Protein AF-A0A947NRE2-F1 (afdb_monomer)

Nearest PDB structures (foldseek):
  4kn9-assembly1_S  TM=9.424E-01  e=8.114E-17  Desulfomicrobium baculatum
  4upv-assembly1_B  TM=9.464E-01  e=3.064E-15  Solidesulfovibrio fructosivorans
  1cc1-assembly1_S  TM=9.501E-01  e=2.189E-15  Desulfomicrobium baculatum
  5jsh-assembly1_A  TM=9.376E-01  e=2.635E-14  Nitratidesulfovibrio vulgaris str. Hildenborough
  5aa5-assembly1_F  TM=8.850E-01  e=1.465E-11  Cupriavidus necator H16

Foldseek 3Di:
DQDADQFFPHGAPCLVVVQVVCCVPPRHADADPVNYHCVFFVDQQQVLAPQVVLLLVVNEDPDFPDPHHCLQQQAPSRVAGGCCRPQPHDNSPHHQVRNRHHHQRRRDPCPPPVSPPRRHHDDPVVSVVVSVVD

Solvent-accessible surface area (backbone atoms only — not comparable to full-atom values): 7626 Å² total; per-residue (Å²): 133,94,66,83,42,77,61,34,83,72,45,57,69,63,61,55,54,50,51,52,52,39,38,77,77,74,35,84,71,66,58,48,99,79,30,28,47,36,93,47,46,65,43,49,27,35,87,57,29,90,43,36,67,30,50,72,72,67,41,62,31,92,53,78,62,45,99,38,17,42,45,74,54,10,25,30,27,82,80,17,42,34,45,50,68,79,52,34,38,86,89,56,68,43,38,56,58,82,71,26,38,53,36,55,26,55,55,37,92,53,48,60,74,74,42,53,62,48,63,50,46,68,59,66,68,61,54,51,52,61,55,69,74,106

Radius of gyration: 15.42 Å; Cα contacts (8 Å, |Δi|>4): 212; chains: 1; bounding box: 36×29×46 Å

Sequence (134 aa):
KTVLNIPGCPPHPDWIVGSLVHVLLFGMPQLDSHGRPVMFYGKNIHENCPNFSYFANGNFAQKLSDDKCLVQLGCKGPLSFADCPNRHWNGYVNWCIGSGTGCIACCEPGFPDNSAPFYAKLPDEFIEEKRRTI

Mean predicted aligned error: 2.66 Å

Secondary structure (DSSP, 8-state):
-------SSSPPHHHHHHHHHHHHHH-SPPB-TTS-BHHHHSSBTTTT-TTHHHHHTT-B-SSTT-SSB-GGGT--GGG-B-SHHHH-BTTTTB-TGGGT-----TTSTTTTTTT-STTSPPPHHHHHHHHHT-

pLDDT: mean 96.72, std 3.12, range [78.06, 98.62]

Structure (mmCIF, N/CA/C/O backbone):
data_AF-A0A947NRE2-F1
#
_entry.id   AF-A0A947NRE2-F1
#
loop_
_atom_site.group_PDB
_atom_site.id
_atom_site.type_symbol
_atom_site.label_atom_id
_atom_site.label_alt_id
_atom_site.label_comp_id
_atom_site.label_asym_id
_atom_site.label_entity_id
_atom_site.label_seq_id
_atom_site.pdbx_PDB_ins_code
_atom_site.Cartn_x
_atom_site.Cartn_y
_atom_site.Cartn_z
_atom_site.occupancy
_atom_site.B_iso_or_equiv
_atom_site.auth_seq_id
_atom_site.auth_comp_id
_atom_site.auth_asym_id
_atom_site.auth_atom_id
_atom_site.pdbx_PDB_model_num
ATOM 1 N N . LYS A 1 1 ? 0.639 -6.429 -26.848 1.00 81.62 1 LYS A N 1
ATOM 2 C CA . LYS A 1 1 ? 1.798 -5.656 -26.336 1.00 81.62 1 LYS A CA 1
ATOM 3 C C . LYS A 1 1 ? 1.858 -5.868 -24.833 1.00 81.62 1 LYS A C 1
ATOM 5 O O . LYS A 1 1 ? 0.795 -5.863 -24.227 1.00 81.62 1 LYS A O 1
ATOM 10 N N . THR A 1 2 ? 3.036 -6.080 -24.256 1.00 89.62 2 THR A N 1
ATOM 11 C CA . THR A 1 2 ? 3.193 -6.155 -22.794 1.00 89.62 2 THR A CA 1
ATOM 12 C C . THR A 1 2 ? 3.067 -4.754 -22.202 1.00 89.62 2 THR A C 1
ATOM 14 O O . THR A 1 2 ? 3.631 -3.814 -22.762 1.00 89.62 2 THR A O 1
ATOM 17 N N . VAL A 1 3 ? 2.312 -4.611 -21.112 1.00 95.94 3 VAL A N 1
ATOM 18 C CA . VAL A 1 3 ? 2.101 -3.338 -20.409 1.00 95.94 3 VAL A CA 1
ATOM 19 C C . VAL A 1 3 ? 2.684 -3.460 -19.005 1.00 95.94 3 VAL A C 1
ATOM 21 O O . VAL A 1 3 ? 2.447 -4.456 -18.328 1.00 95.94 3 VAL A O 1
ATOM 24 N N . LEU A 1 4 ? 3.456 -2.453 -18.600 1.00 97.69 4 LEU A N 1
ATOM 25 C CA . LEU A 1 4 ? 4.026 -2.328 -17.264 1.00 97.69 4 LEU A CA 1
ATOM 26 C C . LEU A 1 4 ? 3.149 -1.379 -16.445 1.00 97.69 4 LEU A C 1
ATOM 28 O O . LEU A 1 4 ? 3.147 -0.174 -16.698 1.00 97.69 4 LEU A O 1
ATOM 32 N N . ASN A 1 5 ? 2.402 -1.912 -15.484 1.00 98.31 5 ASN A N 1
ATOM 33 C CA . ASN A 1 5 ? 1.493 -1.125 -14.659 1.00 98.31 5 ASN A CA 1
ATOM 34 C C . ASN A 1 5 ? 2.210 -0.639 -13.396 1.00 98.31 5 ASN A C 1
ATOM 36 O O . ASN A 1 5 ? 2.706 -1.438 -12.604 1.00 98.31 5 ASN A O 1
ATOM 40 N N . ILE A 1 6 ? 2.235 0.677 -13.183 1.00 98.50 6 ILE A N 1
ATOM 41 C CA . ILE A 1 6 ? 2.803 1.308 -11.982 1.00 98.50 6 ILE A CA 1
ATOM 42 C C . ILE A 1 6 ? 1.673 2.089 -11.290 1.00 98.50 6 ILE A C 1
ATOM 44 O O . ILE A 1 6 ? 1.567 3.300 -11.490 1.00 98.50 6 ILE A O 1
ATOM 48 N N . PRO A 1 7 ? 0.757 1.400 -10.581 1.00 98.12 7 PRO A N 1
ATOM 49 C CA . PRO A 1 7 ? -0.411 2.029 -9.970 1.00 98.12 7 PRO A CA 1
ATOM 50 C C . PRO A 1 7 ? -0.087 2.812 -8.690 1.00 98.12 7 PRO A C 1
ATOM 52 O O . PRO A 1 7 ? 1.021 2.795 -8.163 1.00 98.12 7 PRO A O 1
ATOM 55 N N . GLY A 1 8 ? -1.102 3.509 -8.190 1.00 97.75 8 GLY A N 1
ATOM 56 C CA . GLY A 1 8 ? -1.032 4.406 -7.043 1.00 97.75 8 GLY A CA 1
ATOM 57 C C . GLY A 1 8 ? -1.703 5.733 -7.379 1.00 97.75 8 GLY A C 1
ATOM 58 O O . GLY A 1 8 ? -1.706 6.167 -8.531 1.00 97.75 8 GLY A O 1
ATOM 59 N N . CYS A 1 9 ? -2.262 6.403 -6.376 1.00 97.75 9 CYS A N 1
ATOM 60 C CA . CYS A 1 9 ? -2.890 7.712 -6.542 1.00 97.75 9 CYS A CA 1
ATOM 61 C C . CYS A 1 9 ? -2.225 8.757 -5.627 1.00 97.75 9 CYS A C 1
ATOM 63 O O . CYS A 1 9 ? -2.772 9.056 -4.561 1.00 97.75 9 CYS A O 1
ATOM 65 N N . PRO A 1 10 ? -1.060 9.315 -6.019 1.00 98.12 10 PRO A N 1
ATOM 66 C CA . PRO A 1 10 ? -0.248 8.970 -7.201 1.00 98.12 10 PRO A CA 1
ATOM 67 C C . PRO A 1 10 ? 0.609 7.700 -6.987 1.00 98.12 10 PRO A C 1
ATOM 69 O O . PRO A 1 10 ? 0.634 7.171 -5.875 1.00 98.12 10 PRO A O 1
ATOM 72 N N . PRO A 1 11 ? 1.300 7.174 -8.017 1.00 98.00 11 PRO A N 1
ATOM 73 C CA . PRO A 1 11 ? 2.373 6.195 -7.828 1.00 98.00 11 PRO A CA 1
ATOM 74 C C . PRO A 1 11 ? 3.592 6.834 -7.146 1.00 98.00 11 PRO A C 1
ATOM 76 O O . PRO A 1 11 ? 3.865 8.023 -7.331 1.00 98.00 11 PRO A O 1
ATOM 79 N N . HIS A 1 12 ? 4.343 6.054 -6.363 1.00 98.50 12 HIS A N 1
ATOM 80 C CA . HIS A 1 12 ? 5.547 6.553 -5.694 1.00 98.50 12 HIS A CA 1
ATOM 81 C C . HIS A 1 12 ? 6.622 6.952 -6.724 1.00 98.50 12 HIS A C 1
ATOM 83 O O . HIS A 1 12 ? 6.843 6.203 -7.684 1.00 98.50 12 HIS A O 1
ATOM 89 N N . PRO A 1 13 ? 7.350 8.072 -6.528 1.00 97.88 13 PRO A N 1
ATOM 90 C CA . PRO A 1 13 ? 8.408 8.507 -7.445 1.00 97.88 13 PRO A CA 1
ATOM 91 C C . PRO A 1 13 ? 9.443 7.414 -7.757 1.00 97.88 13 PRO A C 1
ATOM 93 O O . PRO A 1 13 ? 9.717 7.138 -8.925 1.00 97.88 13 PRO A O 1
ATOM 96 N N . ASP A 1 14 ? 9.948 6.718 -6.732 1.00 98.06 14 ASP A N 1
ATOM 97 C CA . ASP A 1 14 ? 10.883 5.598 -6.916 1.00 98.06 14 ASP A CA 1
ATOM 98 C C . ASP A 1 14 ? 10.292 4.427 -7.703 1.00 98.06 14 ASP A C 1
ATOM 100 O O . ASP A 1 14 ? 11.040 3.729 -8.381 1.00 98.06 14 ASP A O 1
ATOM 104 N N . TRP A 1 15 ? 8.979 4.178 -7.635 1.00 98.44 15 TRP A N 1
ATOM 105 C CA . TRP A 1 15 ? 8.378 3.088 -8.409 1.00 98.44 15 TRP A CA 1
ATOM 106 C C . TRP A 1 15 ? 8.429 3.409 -9.898 1.00 98.44 15 TRP A C 1
ATOM 108 O O . TRP A 1 15 ? 8.744 2.532 -10.700 1.00 98.44 15 TRP A O 1
ATOM 118 N N . ILE A 1 16 ? 8.175 4.669 -10.269 1.00 98.38 16 ILE A N 1
ATOM 119 C CA . ILE A 1 16 ? 8.272 5.139 -11.655 1.00 98.38 16 ILE A CA 1
ATOM 120 C C . ILE A 1 16 ? 9.726 5.081 -12.127 1.00 98.38 16 ILE A C 1
ATOM 122 O O . ILE A 1 16 ? 10.037 4.395 -13.102 1.00 98.38 16 ILE A O 1
ATOM 126 N N . VAL A 1 17 ? 10.620 5.784 -11.425 1.00 98.19 17 VAL A N 1
ATOM 127 C CA . VAL A 1 17 ? 12.027 5.916 -11.829 1.00 98.19 17 VAL A CA 1
ATOM 128 C C . VAL A 1 17 ? 12.729 4.562 -11.781 1.00 98.19 17 VAL A C 1
ATOM 130 O O . VAL A 1 17 ? 13.408 4.189 -12.734 1.00 98.19 17 VAL A O 1
ATOM 133 N N . GLY A 1 18 ? 12.521 3.789 -10.715 1.00 98.12 18 GLY A N 1
ATOM 134 C CA . GLY A 1 18 ? 13.112 2.466 -10.545 1.00 98.12 18 GLY A CA 1
ATOM 135 C C . GLY A 1 18 ? 12.657 1.478 -11.615 1.00 98.12 18 GLY A C 1
ATOM 136 O O . GLY A 1 18 ? 13.492 0.767 -12.170 1.00 98.12 18 GLY A O 1
ATOM 137 N N . SER A 1 19 ? 11.370 1.480 -11.980 1.00 98.31 19 SER A N 1
ATOM 138 C CA . SER A 1 19 ? 10.871 0.643 -13.080 1.00 98.31 19 SER A CA 1
ATOM 139 C C . SER A 1 19 ? 11.482 1.034 -14.425 1.00 98.31 19 SER A C 1
ATOM 141 O O . SER A 1 19 ? 11.903 0.163 -15.183 1.00 98.31 19 SER A O 1
ATOM 143 N N . LEU A 1 20 ? 11.565 2.337 -14.722 1.00 98.38 20 LEU A N 1
ATOM 144 C CA . LEU A 1 20 ? 12.158 2.834 -15.965 1.00 98.38 20 LEU A CA 1
ATOM 145 C C . LEU A 1 20 ? 13.637 2.441 -16.073 1.00 98.38 20 LEU A C 1
ATOM 147 O O . LEU A 1 20 ? 14.057 1.887 -17.087 1.00 98.38 20 LEU A O 1
ATOM 151 N N . VAL A 1 21 ? 14.413 2.687 -15.016 1.00 98.56 21 VAL A N 1
ATOM 152 C CA . VAL A 1 21 ? 15.836 2.330 -14.953 1.00 98.56 21 VAL A CA 1
ATOM 153 C C . VAL A 1 21 ? 16.023 0.820 -15.087 1.00 98.56 21 VAL A C 1
ATOM 155 O O . VAL A 1 21 ? 16.884 0.382 -15.848 1.00 98.56 21 VAL A O 1
ATOM 158 N N . HIS A 1 22 ? 15.192 0.015 -14.417 1.00 98.50 22 HIS A N 1
ATOM 159 C CA . HIS A 1 22 ? 15.250 -1.440 -14.539 1.00 98.50 22 HIS A CA 1
ATOM 160 C C . HIS A 1 22 ? 15.020 -1.893 -15.984 1.00 98.50 22 HIS A C 1
ATOM 162 O O . HIS A 1 22 ? 15.780 -2.714 -16.490 1.00 98.50 22 HIS A O 1
ATOM 168 N N . VAL A 1 23 ? 14.023 -1.332 -16.676 1.00 98.12 23 VAL A N 1
ATOM 169 C CA . VAL A 1 23 ? 13.755 -1.661 -18.085 1.00 98.12 23 VAL A CA 1
ATOM 170 C C . VAL A 1 23 ? 14.929 -1.297 -18.990 1.00 98.12 23 VAL A C 1
ATOM 172 O O . VAL A 1 23 ? 15.288 -2.097 -19.851 1.00 98.12 23 VAL A O 1
ATOM 175 N N . LEU A 1 24 ? 15.549 -0.132 -18.788 1.00 98.38 24 LEU A N 1
ATOM 176 C CA . LEU A 1 24 ? 16.684 0.317 -19.598 1.00 98.38 24 LEU A CA 1
ATOM 177 C C . LEU A 1 24 ? 17.938 -0.548 -19.409 1.00 98.38 24 LEU A C 1
ATOM 179 O O . LEU A 1 24 ? 18.669 -0.767 -20.371 1.00 98.38 24 LEU A O 1
ATOM 183 N N . LEU A 1 25 ? 18.193 -1.021 -18.186 1.00 98.44 25 LEU A N 1
ATOM 184 C CA . LEU A 1 25 ? 19.418 -1.756 -17.851 1.00 98.44 25 LEU A CA 1
ATOM 185 C C . LEU A 1 25 ? 19.272 -3.277 -17.965 1.00 98.44 25 LEU A C 1
ATOM 187 O O . LEU A 1 25 ? 20.217 -3.956 -18.361 1.00 98.44 25 LEU A O 1
ATOM 191 N N . PHE A 1 26 ? 18.106 -3.814 -17.606 1.00 98.06 26 PHE A N 1
ATOM 192 C CA . PHE A 1 26 ? 17.884 -5.252 -17.415 1.00 98.06 26 PHE A CA 1
ATOM 193 C C . PHE A 1 26 ? 16.651 -5.785 -18.159 1.00 98.06 26 PHE A C 1
ATOM 195 O O . PHE A 1 26 ? 16.403 -6.989 -18.152 1.00 98.06 26 PHE A O 1
ATOM 202 N N . GLY A 1 27 ? 15.868 -4.917 -18.805 1.00 97.44 27 GLY A N 1
ATOM 203 C CA . GLY A 1 27 ? 14.607 -5.293 -19.438 1.00 97.44 27 GLY A CA 1
ATOM 204 C C . GLY A 1 27 ? 13.438 -5.409 -18.453 1.00 97.44 27 GLY A C 1
ATOM 205 O O . GLY A 1 27 ? 13.464 -4.880 -17.338 1.00 97.44 27 GLY A O 1
ATOM 206 N N . MET A 1 28 ? 12.358 -6.057 -18.898 1.00 97.50 28 MET A N 1
ATOM 207 C CA . MET A 1 28 ? 11.096 -6.125 -18.150 1.00 97.50 28 MET A CA 1
ATOM 208 C C . MET A 1 28 ? 11.295 -6.811 -16.783 1.00 97.50 28 MET A C 1
ATOM 210 O O . MET A 1 28 ? 11.777 -7.946 -16.762 1.00 97.50 28 MET A O 1
ATOM 214 N N . PRO A 1 29 ? 10.925 -6.174 -15.652 1.00 97.56 29 PRO A N 1
ATOM 215 C CA . PRO A 1 29 ? 10.982 -6.830 -14.349 1.00 97.56 29 PRO A CA 1
ATOM 216 C C . PRO A 1 29 ? 9.952 -7.962 -14.260 1.00 97.56 29 PRO A C 1
ATOM 218 O O . PRO A 1 29 ? 9.018 -8.046 -15.060 1.00 97.56 29 PRO A O 1
ATOM 221 N N . GLN A 1 30 ? 10.083 -8.816 -13.243 1.00 98.00 30 GLN A N 1
ATOM 222 C CA . GLN A 1 30 ? 9.031 -9.774 -12.914 1.00 98.00 30 GLN A CA 1
ATOM 223 C C . GLN A 1 30 ? 7.739 -9.024 -12.560 1.00 98.00 30 GLN A C 1
ATOM 225 O O . GLN A 1 30 ? 7.753 -8.120 -11.718 1.00 98.00 30 GLN A O 1
ATOM 230 N N . LEU A 1 31 ? 6.634 -9.417 -13.196 1.00 98.19 31 LEU A N 1
ATOM 231 C CA . LEU A 1 31 ? 5.318 -8.815 -12.998 1.00 98.19 31 LEU A CA 1
ATOM 232 C C . LEU A 1 31 ? 4.379 -9.769 -12.260 1.00 98.19 31 LEU A C 1
ATOM 234 O O . LEU A 1 31 ? 4.472 -10.985 -12.428 1.00 98.19 31 LEU A O 1
ATOM 238 N N . ASP A 1 32 ? 3.470 -9.213 -11.464 1.00 97.62 32 ASP A N 1
ATOM 239 C CA . ASP A 1 32 ? 2.350 -9.958 -10.892 1.00 97.62 32 ASP A CA 1
ATOM 240 C C . ASP A 1 32 ? 1.204 -10.154 -11.908 1.00 97.62 32 ASP A C 1
ATOM 242 O O . ASP A 1 32 ? 1.283 -9.741 -13.069 1.00 97.62 32 ASP A O 1
ATOM 246 N N . SER A 1 33 ? 0.109 -10.780 -11.470 1.00 96.69 33 SER A N 1
ATOM 247 C CA . SER A 1 33 ? -1.086 -11.027 -12.293 1.00 96.69 33 SER A CA 1
ATOM 248 C C . SER A 1 33 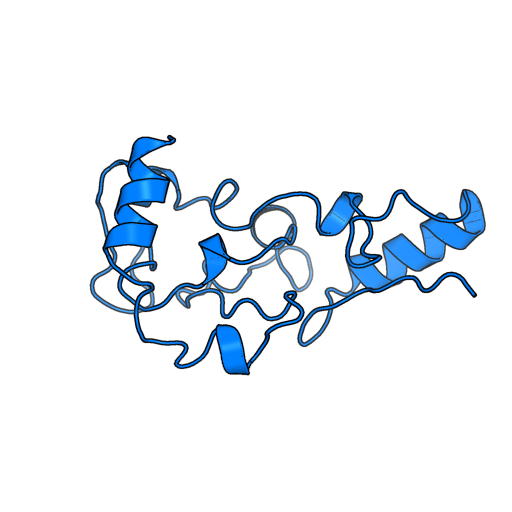? -1.773 -9.754 -12.805 1.00 96.69 33 SER A C 1
ATOM 250 O O . SER A 1 33 ? -2.559 -9.826 -13.749 1.00 96.69 33 SER A O 1
ATOM 252 N N . HIS A 1 34 ? -1.479 -8.593 -12.219 1.00 97.19 34 HIS A N 1
ATOM 253 C CA . HIS A 1 34 ? -1.981 -7.289 -12.642 1.00 97.19 34 HIS A CA 1
ATOM 254 C C . HIS A 1 34 ? -0.959 -6.511 -13.481 1.00 97.19 34 HIS A C 1
ATOM 256 O O . HIS A 1 34 ? -1.191 -5.344 -13.798 1.00 97.19 34 HIS A O 1
ATOM 262 N N . GLY A 1 35 ? 0.163 -7.127 -13.866 1.00 98.00 35 GLY A N 1
ATOM 263 C CA . GLY A 1 35 ? 1.206 -6.480 -14.659 1.00 98.00 35 GLY A CA 1
ATOM 264 C C . GLY A 1 35 ? 2.055 -5.486 -13.863 1.00 98.00 35 GLY A C 1
ATOM 265 O O . GLY A 1 35 ? 2.650 -4.591 -14.465 1.00 98.00 35 GLY A O 1
ATOM 266 N N . ARG A 1 36 ? 2.093 -5.599 -12.529 1.00 98.56 36 ARG A N 1
ATOM 267 C CA . ARG A 1 36 ? 2.828 -4.685 -11.642 1.00 98.56 36 ARG A CA 1
ATOM 268 C C . ARG A 1 36 ? 4.202 -5.255 -11.272 1.00 98.56 36 ARG A C 1
ATOM 270 O O . ARG A 1 36 ? 4.288 -6.455 -11.021 1.00 98.56 36 ARG A O 1
ATOM 277 N N . PRO A 1 37 ? 5.273 -4.442 -11.176 1.00 98.44 37 PRO A N 1
ATOM 278 C CA . PRO A 1 37 ? 6.582 -4.917 -10.727 1.00 98.44 37 PRO A CA 1
ATOM 279 C C . PRO A 1 37 ? 6.535 -5.562 -9.332 1.00 98.44 37 PRO A C 1
ATOM 281 O O . PRO A 1 37 ? 6.277 -4.887 -8.332 1.00 98.44 37 PRO A O 1
ATOM 284 N N . VAL A 1 38 ? 6.873 -6.849 -9.230 1.00 98.44 38 VAL A N 1
ATOM 285 C CA . VAL A 1 38 ? 6.859 -7.593 -7.952 1.00 98.44 38 VAL A CA 1
ATOM 286 C C . VAL A 1 38 ? 7.777 -6.950 -6.905 1.00 98.44 38 VAL A C 1
ATOM 288 O O . VAL A 1 38 ? 7.483 -6.984 -5.714 1.00 98.44 38 VAL A O 1
ATOM 291 N N . MET A 1 39 ? 8.852 -6.282 -7.333 1.00 97.69 39 MET A N 1
ATOM 292 C CA . MET A 1 39 ? 9.767 -5.578 -6.427 1.00 97.69 39 MET A CA 1
ATOM 293 C C . MET A 1 39 ? 9.109 -4.450 -5.609 1.00 97.69 39 MET A C 1
ATOM 295 O O . MET A 1 39 ? 9.618 -4.122 -4.541 1.00 97.69 39 MET A O 1
ATOM 299 N N . PHE A 1 40 ? 7.994 -3.876 -6.079 1.00 98.38 40 PHE A N 1
ATOM 300 C CA . PHE A 1 40 ? 7.260 -2.811 -5.378 1.00 98.38 40 PHE A CA 1
ATOM 301 C C . PHE A 1 40 ? 5.894 -3.279 -4.866 1.00 98.38 40 PHE A C 1
ATOM 303 O O . PHE A 1 40 ? 5.477 -2.874 -3.785 1.00 98.38 40 PHE A O 1
ATOM 310 N N . TYR A 1 41 ? 5.213 -4.155 -5.612 1.00 98.50 41 TYR A N 1
ATOM 311 C CA . TYR A 1 41 ? 3.833 -4.585 -5.342 1.00 98.50 41 TYR A CA 1
ATOM 312 C C . TYR A 1 41 ? 3.730 -6.064 -4.935 1.00 98.50 41 TYR A C 1
ATOM 314 O O . TYR A 1 41 ? 2.643 -6.623 -4.889 1.00 98.50 41 TYR A O 1
ATOM 322 N N . GLY A 1 42 ? 4.847 -6.738 -4.648 1.00 97.62 42 GLY A N 1
ATOM 323 C CA . GLY A 1 42 ? 4.854 -8.163 -4.291 1.00 97.62 42 GLY A CA 1
ATOM 324 C C . GLY A 1 42 ? 4.502 -8.459 -2.833 1.00 97.62 42 GLY A C 1
ATOM 325 O O . GLY A 1 42 ? 4.341 -9.620 -2.469 1.00 97.62 42 GLY A O 1
ATOM 326 N N . LYS A 1 43 ? 4.411 -7.431 -1.984 1.00 97.31 43 LYS A N 1
ATOM 327 C CA . LYS A 1 43 ? 4.173 -7.570 -0.543 1.00 97.31 43 LYS A CA 1
ATOM 328 C C . LYS A 1 43 ? 2.892 -6.860 -0.128 1.00 97.31 43 LYS A C 1
ATOM 330 O O . LYS A 1 43 ? 2.636 -5.738 -0.561 1.00 97.31 43 LYS A O 1
ATOM 335 N N . ASN A 1 44 ? 2.116 -7.506 0.738 1.00 97.69 44 ASN A N 1
AT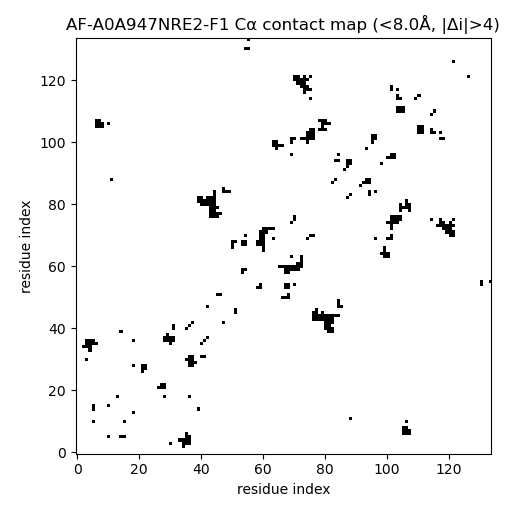OM 336 C CA . ASN A 1 44 ? 0.909 -6.925 1.310 1.00 97.69 44 ASN A CA 1
ATOM 337 C C . ASN A 1 44 ? 1.269 -5.825 2.327 1.00 97.69 44 ASN A C 1
ATOM 339 O O . ASN A 1 44 ? 2.157 -6.012 3.165 1.00 97.69 44 ASN A O 1
ATOM 343 N N . ILE A 1 45 ? 0.569 -4.688 2.276 1.00 98.25 45 ILE A N 1
ATOM 344 C CA . ILE A 1 45 ? 0.800 -3.546 3.172 1.00 98.25 45 ILE A CA 1
ATOM 345 C C . ILE A 1 45 ? 0.585 -3.945 4.632 1.00 98.25 45 ILE A C 1
ATOM 347 O O . ILE A 1 45 ? 1.338 -3.513 5.500 1.00 98.25 45 ILE A O 1
ATOM 351 N N . HIS A 1 46 ? -0.447 -4.737 4.922 1.00 97.50 46 HIS A N 1
ATOM 352 C CA . HIS A 1 46 ? -0.814 -5.078 6.291 1.00 97.50 46 HIS A CA 1
ATOM 353 C C . HIS A 1 46 ? 0.202 -5.998 6.962 1.00 97.50 46 HIS A C 1
ATOM 355 O O . HIS A 1 46 ? 0.623 -5.712 8.078 1.00 97.50 46 HIS A O 1
ATOM 361 N N . GLU A 1 47 ? 0.642 -7.041 6.263 1.00 95.62 47 GLU A N 1
ATOM 362 C CA . GLU A 1 47 ? 1.632 -8.008 6.764 1.00 95.62 47 GLU A CA 1
ATOM 363 C C . GLU A 1 47 ? 3.010 -7.374 7.008 1.00 95.62 47 GLU A C 1
ATOM 365 O O . GLU A 1 47 ? 3.803 -7.883 7.792 1.00 95.62 47 GLU A O 1
ATOM 370 N N . ASN A 1 48 ? 3.295 -6.243 6.356 1.00 96.75 48 ASN A N 1
ATOM 371 C CA . ASN A 1 48 ? 4.550 -5.502 6.498 1.00 96.75 48 ASN A CA 1
ATOM 372 C C . ASN A 1 48 ? 4.370 -4.193 7.286 1.00 96.75 48 ASN A C 1
ATOM 374 O O . ASN A 1 48 ? 5.274 -3.364 7.329 1.00 96.75 48 ASN A O 1
ATOM 378 N N . CYS A 1 49 ? 3.201 -3.972 7.890 1.00 97.50 49 CYS A N 1
ATOM 379 C CA . CYS A 1 49 ? 2.905 -2.757 8.636 1.00 97.50 49 CYS A CA 1
ATOM 380 C C . CYS A 1 49 ? 3.619 -2.772 10.002 1.00 97.50 49 CYS A C 1
ATOM 382 O O . CYS A 1 49 ? 3.445 -3.730 10.755 1.00 97.50 49 CYS A O 1
ATOM 384 N N . PRO A 1 50 ? 4.306 -1.689 10.412 1.00 96.69 50 PRO A N 1
ATOM 385 C CA . PRO A 1 50 ? 4.830 -1.542 11.773 1.00 96.69 50 PRO A CA 1
ATOM 386 C C . PRO A 1 50 ? 3.779 -1.750 12.878 1.00 96.69 50 PRO A C 1
ATOM 388 O O . PRO A 1 50 ? 4.099 -2.249 13.954 1.00 96.69 50 PRO A O 1
ATOM 391 N N . ASN A 1 51 ? 2.504 -1.449 12.598 1.00 96.62 51 ASN A N 1
ATOM 392 C CA . ASN A 1 51 ? 1.400 -1.633 13.548 1.00 96.62 51 ASN A CA 1
ATOM 393 C C . ASN A 1 51 ? 0.798 -3.056 13.518 1.00 96.62 51 ASN A C 1
ATOM 395 O O . ASN A 1 51 ? -0.245 -3.289 14.133 1.00 96.62 51 ASN A O 1
ATOM 399 N N . PHE A 1 52 ? 1.403 -4.013 12.802 1.00 96.75 52 PHE A N 1
ATOM 400 C CA . PHE A 1 52 ? 0.893 -5.386 12.687 1.00 96.75 52 PHE A CA 1
ATOM 401 C C . PHE A 1 52 ? 0.857 -6.118 14.036 1.00 96.75 52 PHE A C 1
ATOM 403 O O . PHE A 1 52 ? -0.096 -6.834 14.329 1.00 96.75 52 PHE A O 1
ATOM 410 N N . SER A 1 53 ? 1.823 -5.873 14.925 1.00 96.25 53 SER A N 1
ATOM 411 C CA . SER A 1 53 ? 1.809 -6.443 16.281 1.00 96.25 53 SER A CA 1
ATOM 412 C C . SER A 1 53 ? 0.590 -5.987 17.095 1.00 96.25 53 SER A C 1
ATOM 414 O O . SER A 1 53 ? 0.002 -6.778 17.834 1.00 96.25 53 SER A O 1
ATOM 416 N N . TYR A 1 54 ? 0.149 -4.736 16.935 1.00 97.44 54 TYR A N 1
ATOM 417 C CA . TYR A 1 54 ? -1.086 -4.254 17.550 1.00 97.44 54 TYR A CA 1
ATOM 418 C C . TYR A 1 54 ? -2.314 -4.969 16.979 1.00 97.44 54 TYR A C 1
ATOM 420 O O . TYR A 1 54 ? -3.200 -5.343 17.741 1.00 97.44 54 TYR A O 1
ATOM 428 N N . PHE A 1 55 ? -2.344 -5.214 15.665 1.00 97.19 55 PHE A N 1
ATOM 429 C CA . PHE A 1 55 ? -3.405 -5.994 15.025 1.00 97.19 55 PHE A CA 1
ATOM 430 C C . PHE A 1 55 ? -3.487 -7.419 15.584 1.00 97.19 55 PHE A C 1
ATOM 432 O O . PHE A 1 55 ? -4.554 -7.836 16.036 1.00 97.19 55 PHE A O 1
ATOM 439 N N . ALA A 1 56 ? -2.357 -8.131 15.625 1.00 95.56 56 ALA A N 1
ATOM 440 C CA . ALA A 1 56 ? -2.280 -9.502 16.125 1.00 95.56 56 ALA A CA 1
ATOM 441 C C . ALA A 1 56 ? -2.814 -9.611 17.565 1.00 95.56 56 ALA A C 1
ATOM 443 O O . ALA A 1 56 ? -3.652 -10.462 17.868 1.00 95.56 56 ALA A O 1
ATOM 444 N N . ASN A 1 57 ? -2.430 -8.662 18.422 1.00 95.38 57 ASN A N 1
ATOM 445 C CA . ASN A 1 57 ? -2.857 -8.600 19.821 1.00 95.38 57 ASN A CA 1
ATOM 446 C C . ASN A 1 57 ? -4.277 -8.037 20.035 1.00 95.38 57 ASN A C 1
ATOM 448 O O . ASN A 1 57 ? -4.736 -7.967 21.170 1.00 95.38 57 ASN A O 1
ATOM 452 N N . GLY A 1 58 ? -4.990 -7.619 18.983 1.00 95.25 58 GLY A N 1
ATOM 453 C CA . GLY A 1 58 ? -6.337 -7.042 19.103 1.00 95.25 58 GLY A CA 1
ATOM 454 C C . GLY A 1 58 ? -6.356 -5.629 19.681 1.00 95.25 58 GLY A C 1
ATOM 455 O O . GLY A 1 58 ? -7.385 -5.150 20.151 1.00 95.25 58 GLY A O 1
ATOM 456 N N . ASN A 1 59 ? -5.212 -4.951 19.645 1.00 97.25 59 ASN A N 1
ATOM 457 C CA . ASN A 1 59 ? -5.031 -3.596 20.130 1.00 97.25 59 ASN A CA 1
ATOM 458 C C . ASN A 1 59 ? -5.345 -2.605 19.005 1.00 97.25 59 ASN A C 1
ATOM 460 O O . ASN A 1 59 ? -4.477 -2.216 18.223 1.00 97.25 59 ASN A O 1
ATOM 464 N N . PHE A 1 60 ? -6.599 -2.172 18.924 1.00 97.69 60 PHE A N 1
ATOM 465 C CA . PHE A 1 60 ? -7.051 -1.265 17.869 1.00 97.69 60 PHE A CA 1
ATOM 466 C C . PHE A 1 60 ? -7.090 0.198 18.322 1.00 97.69 60 PHE A C 1
ATOM 468 O O . PHE A 1 60 ? -7.365 0.507 19.487 1.00 97.69 60 PHE A O 1
ATOM 475 N N . ALA A 1 61 ? -6.805 1.097 17.382 1.00 98.00 61 ALA A N 1
ATOM 476 C CA . ALA A 1 61 ? -6.995 2.534 17.535 1.00 98.00 61 ALA A CA 1
ATOM 477 C C . ALA A 1 61 ? -8.478 2.867 17.749 1.00 98.00 61 ALA A C 1
ATOM 479 O O . ALA A 1 61 ? -9.348 2.188 17.203 1.00 98.00 61 ALA A O 1
ATOM 480 N N . GLN A 1 62 ? -8.758 3.911 18.530 1.00 97.38 62 GLN A N 1
ATOM 481 C CA . GLN A 1 62 ? -10.123 4.393 18.78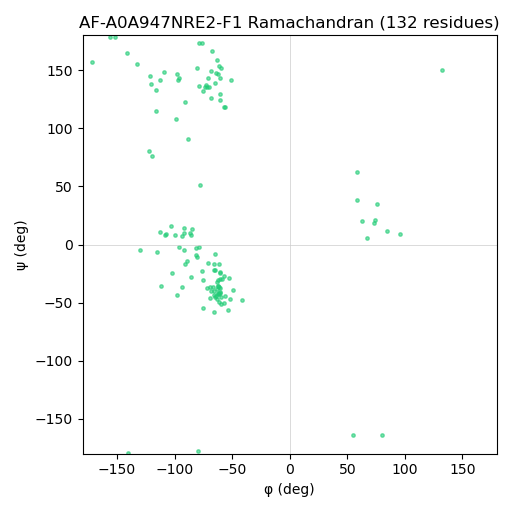0 1.00 97.38 62 GLN A CA 1
ATOM 482 C C . GLN A 1 62 ? -10.435 5.649 17.959 1.00 97.38 62 GLN A C 1
ATOM 484 O O . GLN A 1 62 ? -11.593 5.917 17.648 1.00 97.38 62 GLN A O 1
ATOM 489 N N . LYS A 1 63 ? -9.402 6.403 17.576 1.00 97.31 63 LYS A N 1
ATOM 490 C CA . LYS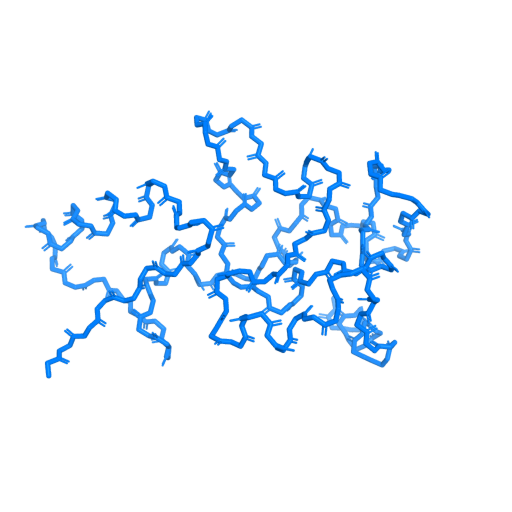 A 1 63 ? -9.482 7.557 16.678 1.00 97.31 63 LYS A CA 1
ATOM 491 C C . LYS A 1 63 ? -8.273 7.600 15.742 1.00 97.31 63 LYS A C 1
ATOM 493 O O . LYS A 1 63 ? -7.275 6.909 15.948 1.00 97.31 63 LYS A O 1
ATOM 498 N N . LEU A 1 64 ? -8.379 8.407 14.687 1.00 96.19 64 LEU A N 1
ATOM 499 C CA . LEU A 1 64 ? -7.250 8.677 13.796 1.00 96.19 64 LEU A CA 1
ATOM 500 C C . LEU A 1 64 ? -6.093 9.303 14.590 1.00 96.19 64 LEU A C 1
ATOM 502 O O . LEU A 1 64 ? -6.319 9.966 15.603 1.00 96.19 64 LEU A O 1
ATOM 506 N N . SER A 1 65 ? -4.870 9.074 14.118 1.00 95.75 65 SER A N 1
ATOM 507 C CA . SER A 1 65 ? -3.620 9.479 14.781 1.00 95.75 65 SER A CA 1
ATOM 508 C C . SER A 1 65 ? -3.289 8.783 16.110 1.00 95.75 65 SER A C 1
ATOM 510 O O . SER A 1 65 ? -2.286 9.142 16.716 1.00 95.75 65 SER A O 1
ATOM 512 N N . ASP A 1 66 ? -4.056 7.783 16.560 1.00 96.25 66 ASP A N 1
ATOM 513 C CA . ASP A 1 66 ? -3.611 6.902 17.650 1.00 96.25 66 ASP A CA 1
ATOM 514 C C . ASP A 1 66 ? -2.475 5.966 17.179 1.00 96.25 66 ASP A C 1
ATOM 516 O O . ASP A 1 66 ? -2.535 5.403 16.082 1.00 96.25 66 ASP A O 1
ATOM 520 N N . ASP A 1 67 ? -1.509 5.687 18.061 1.00 92.19 67 ASP A N 1
ATOM 521 C CA . ASP A 1 67 ? -0.365 4.787 17.814 1.00 92.19 67 ASP A CA 1
ATOM 522 C C . ASP A 1 67 ? -0.742 3.292 17.924 1.00 92.19 67 ASP A C 1
ATOM 524 O O . ASP A 1 67 ? -0.145 2.516 18.674 1.00 92.19 67 ASP A O 1
ATOM 528 N N . LYS A 1 68 ? -1.803 2.874 17.223 1.00 97.44 68 LYS A N 1
ATOM 529 C CA . LYS A 1 68 ? -2.318 1.491 17.204 1.00 97.44 68 LYS A CA 1
ATOM 530 C C . LYS A 1 68 ? -2.773 1.076 15.802 1.00 97.44 68 LYS A C 1
ATOM 532 O O . LYS A 1 68 ? -2.677 1.823 14.829 1.00 97.44 68 LYS A O 1
ATOM 537 N N . CYS A 1 69 ? -3.264 -0.156 15.658 1.00 98.00 69 CYS A N 1
ATOM 538 C CA . CYS A 1 69 ? -3.795 -0.621 14.380 1.00 98.00 69 CYS A CA 1
ATOM 539 C C . CYS A 1 69 ? -5.104 0.107 14.013 1.00 98.00 69 CYS A C 1
ATOM 541 O O . CYS A 1 69 ? -6.076 0.076 14.768 1.00 98.00 69 CYS A O 1
ATOM 543 N N . LEU A 1 70 ? -5.143 0.706 12.819 1.00 98.44 70 LEU A N 1
ATOM 544 C CA . LEU A 1 70 ? -6.270 1.493 12.294 1.00 98.44 70 LEU A CA 1
ATOM 545 C C . LEU A 1 70 ? -7.341 0.653 11.563 1.00 98.44 70 LEU A C 1
ATOM 547 O O . LEU A 1 70 ? -8.200 1.217 10.888 1.00 98.44 70 LEU A O 1
ATOM 551 N N . VAL A 1 71 ? -7.301 -0.685 11.628 1.00 97.62 71 VAL A N 1
ATOM 552 C CA . VAL A 1 71 ? -8.225 -1.547 10.853 1.00 97.62 71 VAL A CA 1
ATOM 553 C C . VAL A 1 71 ? -9.699 -1.298 11.201 1.00 97.62 71 VAL A C 1
ATOM 555 O O . VAL A 1 71 ? -10.540 -1.242 10.307 1.00 97.62 71 VAL A O 1
ATOM 558 N N . GLN A 1 72 ? -9.994 -1.036 12.480 1.00 97.56 72 GLN A N 1
ATOM 559 C CA . GLN A 1 72 ? -11.344 -0.715 12.966 1.00 97.56 72 GLN A CA 1
ATOM 560 C C . GLN A 1 72 ? -11.828 0.674 12.514 1.00 97.56 72 GLN A C 1
ATOM 562 O O . GLN A 1 72 ? -13.021 0.951 12.554 1.00 97.56 72 GLN A O 1
ATOM 567 N N . LEU A 1 73 ? -10.914 1.529 12.044 1.00 98.12 73 LEU A N 1
ATOM 568 C CA . LEU A 1 73 ? -11.194 2.873 11.527 1.00 98.12 73 LEU A CA 1
ATOM 569 C C . LEU A 1 73 ? -11.150 2.928 9.991 1.00 98.12 73 LEU A C 1
ATOM 571 O O . LEU A 1 73 ? -11.033 3.999 9.399 1.00 98.12 73 LEU A O 1
ATOM 575 N N . GLY A 1 74 ? -11.204 1.763 9.340 1.00 97.94 74 GLY A N 1
ATOM 576 C CA . GLY A 1 74 ? -11.349 1.650 7.893 1.00 97.94 74 GLY A CA 1
ATOM 577 C C . GLY A 1 74 ? -10.061 1.470 7.100 1.00 97.94 74 GLY A C 1
ATOM 578 O O . GLY A 1 74 ? -10.115 1.463 5.871 1.00 97.94 74 GLY A O 1
ATOM 579 N N . CYS A 1 75 ? -8.916 1.249 7.751 1.00 98.38 75 CYS A N 1
ATOM 580 C CA . CYS A 1 75 ? -7.677 0.951 7.034 1.00 98.38 75 CYS A CA 1
ATOM 581 C C . CYS A 1 75 ? -7.831 -0.270 6.105 1.00 98.38 75 CYS A C 1
ATOM 583 O O . CYS A 1 75 ? -8.047 -1.394 6.553 1.00 98.38 75 CYS A O 1
ATOM 585 N N . LYS A 1 76 ? -7.644 -0.044 4.801 1.00 98.44 76 LYS A N 1
ATOM 586 C CA . LYS A 1 76 ? -7.710 -1.035 3.716 1.00 98.44 76 LYS A CA 1
ATOM 587 C C . LYS A 1 76 ? -6.357 -1.671 3.393 1.00 98.44 76 LYS A C 1
ATOM 589 O O . LYS A 1 76 ? -6.215 -2.341 2.377 1.00 98.44 76 LYS A O 1
ATOM 594 N N . GLY A 1 77 ? -5.372 -1.498 4.277 1.00 98.00 77 GLY A N 1
ATOM 595 C CA . GLY A 1 77 ? -4.058 -2.137 4.171 1.00 98.00 77 GLY A CA 1
ATOM 596 C C . GLY A 1 77 ? -4.126 -3.650 3.915 1.00 98.00 77 GLY A C 1
ATOM 597 O O . GLY A 1 77 ? -3.360 -4.118 3.081 1.00 98.00 77 GLY A O 1
ATOM 598 N N . PRO A 1 78 ? -5.057 -4.410 4.532 1.00 97.38 78 PRO A N 1
ATOM 599 C CA . PRO A 1 78 ? -5.188 -5.846 4.266 1.00 97.38 78 PRO A CA 1
ATOM 600 C C . PRO A 1 78 ? -5.505 -6.216 2.814 1.00 97.38 78 PRO A C 1
ATOM 602 O O . PRO A 1 78 ? -5.194 -7.327 2.394 1.00 97.38 78 PRO A O 1
ATOM 605 N N . LEU A 1 79 ? -6.113 -5.304 2.050 1.00 97.06 79 LEU A N 1
ATOM 606 C CA . LEU A 1 79 ? -6.469 -5.521 0.647 1.00 97.06 79 LEU A CA 1
ATOM 607 C C . LEU A 1 79 ? -5.354 -5.113 -0.319 1.00 97.06 79 LEU A C 1
ATOM 609 O O . LEU A 1 79 ? -5.437 -5.441 -1.496 1.00 97.06 79 LEU A O 1
ATOM 613 N N . SER A 1 80 ? -4.352 -4.361 0.146 1.00 98.06 80 SER A N 1
ATOM 614 C CA . SER A 1 80 ? -3.448 -3.629 -0.737 1.00 98.06 80 SER A CA 1
ATOM 615 C C . SER A 1 80 ? -2.021 -4.154 -0.707 1.00 98.06 80 SER A C 1
ATOM 617 O O . SER A 1 80 ? -1.482 -4.486 0.348 1.00 98.06 80 SER A O 1
ATOM 619 N N . PHE A 1 81 ? -1.397 -4.175 -1.877 1.00 98.50 81 PHE A N 1
ATOM 620 C CA . PHE A 1 81 ? -0.025 -4.579 -2.102 1.00 98.50 81 PHE A CA 1
ATOM 621 C C . PHE A 1 81 ? 0.793 -3.394 -2.610 1.00 98.50 81 PHE A C 1
ATOM 623 O O . PHE A 1 81 ? 0.550 -2.877 -3.696 1.00 98.50 81 PHE A O 1
ATOM 630 N N . ALA A 1 82 ? 1.755 -2.962 -1.803 1.00 98.38 82 ALA A N 1
ATOM 631 C CA . ALA A 1 82 ? 2.745 -1.938 -2.120 1.00 98.38 82 ALA A CA 1
ATOM 632 C C . ALA A 1 82 ? 3.791 -1.890 -0.998 1.00 98.38 82 ALA A C 1
ATOM 634 O O . ALA A 1 82 ? 3.501 -2.230 0.152 1.00 98.38 82 ALA A O 1
ATOM 635 N N . ASP A 1 83 ? 4.988 -1.391 -1.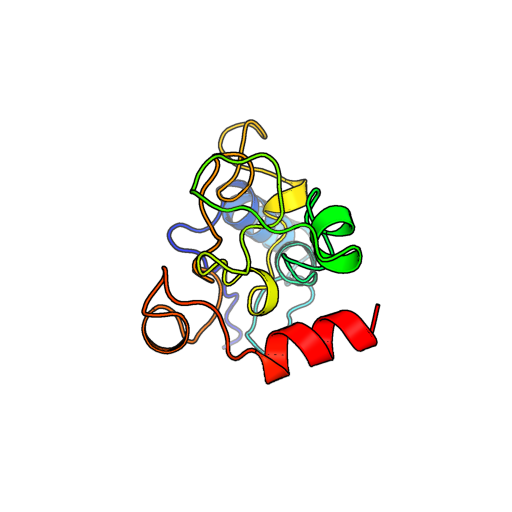289 1.00 98.00 83 ASP A N 1
ATOM 636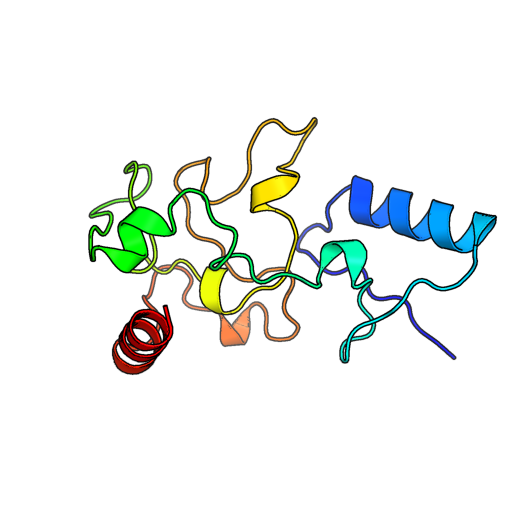 C CA . ASP A 1 83 ? 6.070 -1.263 -0.309 1.00 98.00 83 ASP A CA 1
ATOM 637 C C . ASP A 1 83 ? 6.011 0.024 0.540 1.00 98.00 83 ASP A C 1
ATOM 639 O O . ASP A 1 83 ? 6.958 0.301 1.273 1.00 98.00 83 ASP A O 1
ATOM 643 N N . CYS A 1 84 ? 4.892 0.767 0.524 1.00 98.25 84 CYS A N 1
ATOM 644 C CA . CYS A 1 84 ? 4.651 1.967 1.342 1.00 98.25 84 CYS A CA 1
ATOM 645 C C . CYS A 1 84 ? 5.137 1.880 2.808 1.00 98.25 84 CYS A C 1
ATOM 647 O O . CYS A 1 84 ? 5.779 2.837 3.241 1.00 98.25 84 CYS A O 1
ATOM 649 N N . PRO A 1 85 ? 4.866 0.805 3.587 1.00 97.38 85 PRO A N 1
ATOM 650 C CA . PRO A 1 85 ? 5.353 0.706 4.971 1.00 97.38 85 PRO A CA 1
ATOM 651 C C . PRO A 1 85 ? 6.878 0.602 5.099 1.00 97.38 85 PRO A C 1
ATOM 653 O O . PRO A 1 85 ? 7.411 0.902 6.158 1.00 97.38 85 PRO A O 1
ATOM 656 N N . ASN A 1 86 ? 7.573 0.162 4.047 1.00 96.19 86 ASN A N 1
ATOM 657 C CA . ASN A 1 86 ? 9.021 -0.048 4.055 1.00 96.19 86 ASN A CA 1
ATOM 658 C C . ASN A 1 86 ? 9.766 1.142 3.441 1.00 96.19 86 ASN A C 1
ATOM 660 O O . ASN A 1 86 ? 10.801 1.564 3.947 1.00 96.19 86 ASN A O 1
ATOM 664 N N . ARG A 1 87 ? 9.253 1.659 2.318 1.00 96.31 87 ARG A N 1
ATOM 665 C CA . ARG A 1 87 ? 9.865 2.752 1.556 1.00 96.31 87 ARG A CA 1
ATOM 666 C C . ARG A 1 87 ? 9.471 4.127 2.078 1.00 96.31 87 ARG A C 1
ATOM 668 O O . ARG A 1 87 ? 10.231 5.071 1.918 1.00 96.31 87 ARG A O 1
ATOM 675 N N . HIS A 1 88 ? 8.293 4.259 2.680 1.00 97.88 88 HIS A N 1
ATOM 676 C CA . HIS A 1 88 ? 7.687 5.560 2.951 1.00 97.88 88 HIS A CA 1
ATOM 677 C C . HIS A 1 88 ? 7.563 6.418 1.675 1.00 97.88 88 HIS A C 1
ATOM 679 O O . HIS A 1 88 ? 7.583 5.897 0.566 1.00 97.88 88 HIS A O 1
ATOM 685 N N . TRP A 1 89 ? 7.340 7.718 1.838 1.00 98.06 89 TRP A N 1
ATOM 686 C CA . TRP A 1 89 ? 7.135 8.721 0.802 1.00 98.06 89 TRP A CA 1
ATOM 687 C C . TRP A 1 89 ? 7.990 9.954 1.086 1.00 98.06 89 TRP A C 1
ATOM 689 O O . TRP A 1 89 ? 8.309 10.257 2.238 1.00 98.06 89 TRP A O 1
ATOM 699 N N . ASN A 1 90 ? 8.293 10.703 0.023 1.00 96.00 90 ASN A N 1
ATOM 700 C CA . ASN A 1 90 ? 8.894 12.040 0.078 1.00 96.00 90 ASN A CA 1
ATOM 701 C C . ASN A 1 90 ? 10.242 12.071 0.814 1.00 96.00 90 ASN A C 1
ATOM 703 O O . ASN A 1 90 ? 10.377 12.713 1.850 1.00 96.00 90 ASN A O 1
ATOM 707 N N . GLY A 1 91 ? 11.240 11.359 0.281 1.00 95.44 91 GLY A N 1
ATOM 708 C CA . GLY A 1 91 ? 12.548 11.231 0.934 1.00 95.44 91 GLY A CA 1
ATOM 709 C C . GLY A 1 91 ? 12.517 10.267 2.119 1.00 95.44 91 GLY A C 1
ATOM 710 O O . GLY A 1 91 ? 13.206 10.491 3.109 1.00 95.44 91 GLY A O 1
ATOM 711 N N . TYR A 1 92 ? 11.710 9.207 2.009 1.00 96.69 92 TYR A N 1
ATOM 712 C CA . TYR A 1 92 ? 11.555 8.157 3.021 1.00 96.69 92 TYR A CA 1
ATOM 713 C C . TYR A 1 92 ? 10.996 8.659 4.371 1.00 96.69 92 TYR A C 1
ATOM 715 O O . TYR A 1 92 ? 11.150 8.000 5.400 1.00 96.69 92 TYR A O 1
ATOM 723 N N . VAL A 1 93 ? 10.334 9.822 4.376 1.00 97.56 93 VAL A N 1
ATOM 724 C CA . VAL A 1 93 ? 9.935 10.534 5.599 1.00 97.56 93 VAL A CA 1
ATOM 725 C C . VAL A 1 93 ? 8.744 9.872 6.279 1.00 97.56 93 VAL A C 1
ATOM 727 O O . VAL A 1 93 ? 8.803 9.573 7.467 1.00 97.56 93 VAL A O 1
ATOM 730 N N . ASN A 1 94 ? 7.639 9.677 5.558 1.00 97.12 94 ASN A N 1
ATOM 731 C CA . ASN A 1 94 ? 6.421 9.127 6.155 1.00 97.12 94 ASN A CA 1
ATOM 732 C C . ASN A 1 94 ? 5.524 8.456 5.107 1.00 97.12 94 ASN A C 1
ATOM 734 O O . ASN A 1 94 ? 5.830 8.443 3.927 1.00 97.12 94 ASN A O 1
ATOM 738 N N . TRP A 1 95 ? 4.402 7.892 5.520 1.00 97.56 95 TRP A N 1
ATOM 739 C CA . TRP A 1 95 ? 3.419 7.199 4.699 1.00 97.56 95 TRP A CA 1
ATOM 740 C C . TRP A 1 95 ? 2.040 7.333 5.354 1.00 97.56 95 TRP A C 1
ATOM 742 O O . TRP A 1 95 ? 1.917 7.930 6.422 1.00 97.56 95 TRP A O 1
ATOM 752 N N . CYS A 1 96 ? 0.985 6.795 4.735 1.00 97.50 96 CYS A N 1
ATOM 753 C CA . CYS A 1 96 ? -0.394 7.016 5.190 1.00 97.50 96 CYS A CA 1
ATOM 754 C C . CYS A 1 96 ? -0.597 6.659 6.673 1.00 97.50 96 CYS A C 1
ATOM 756 O O . CYS A 1 96 ? -0.979 7.513 7.473 1.00 97.50 96 CYS A O 1
ATOM 758 N N . ILE A 1 97 ? -0.276 5.417 7.049 1.00 97.88 97 ILE A N 1
ATOM 759 C CA . ILE A 1 97 ? -0.527 4.904 8.404 1.00 97.88 97 ILE A CA 1
ATOM 760 C C . ILE A 1 97 ? 0.427 5.538 9.418 1.00 97.88 97 ILE A C 1
ATOM 762 O O . ILE A 1 97 ? -0.015 5.890 10.506 1.00 97.88 97 ILE A O 1
ATOM 766 N N . GLY A 1 98 ? 1.689 5.783 9.047 1.00 96.94 98 GLY A N 1
ATOM 767 C CA . GLY A 1 98 ? 2.628 6.546 9.881 1.00 96.94 98 GLY A CA 1
ATOM 768 C C . GLY A 1 98 ? 2.237 8.019 10.069 1.00 96.94 98 GLY A C 1
ATOM 769 O O . GLY A 1 98 ? 2.704 8.666 10.999 1.00 96.94 98 GLY A O 1
ATOM 770 N N . SER A 1 99 ? 1.345 8.548 9.226 1.00 96.62 99 SER A N 1
ATOM 771 C CA . SER A 1 99 ? 0.738 9.879 9.382 1.00 96.62 99 SER A CA 1
ATOM 772 C C . SER A 1 99 ? -0.600 9.835 10.133 1.00 96.62 99 SER A C 1
ATOM 774 O O . SER A 1 99 ? -1.306 10.839 10.198 1.00 96.62 99 SER A O 1
ATOM 776 N N . GLY A 1 100 ? -0.986 8.678 10.682 1.00 96.81 100 GLY A N 1
ATOM 777 C CA . GLY A 1 100 ? -2.198 8.523 11.484 1.00 96.81 100 GLY A CA 1
ATOM 778 C C . GLY A 1 100 ? -3.487 8.280 10.694 1.00 96.81 100 GLY A C 1
ATOM 779 O O . GLY A 1 100 ? -4.566 8.345 11.283 1.00 96.81 100 GLY A O 1
ATOM 780 N N . THR A 1 101 ? -3.410 7.992 9.388 1.00 97.06 101 THR A N 1
ATOM 781 C CA . THR A 1 101 ? -4.586 7.706 8.549 1.00 97.06 101 THR A CA 1
ATOM 782 C C . THR A 1 101 ? -4.521 6.328 7.890 1.00 97.06 101 THR A C 1
ATOM 784 O O . THR A 1 101 ? -3.460 5.831 7.516 1.00 97.06 101 THR A O 1
ATOM 787 N N . GLY A 1 102 ? -5.675 5.675 7.751 1.00 97.62 102 GLY A N 1
ATOM 788 C CA . GLY A 1 102 ? -5.765 4.349 7.150 1.00 97.62 102 GLY A CA 1
ATOM 789 C C . GLY A 1 102 ? -5.343 4.344 5.679 1.00 97.62 102 GLY A C 1
ATOM 790 O O . GLY A 1 102 ? -5.566 5.300 4.939 1.00 97.62 102 GLY A O 1
ATOM 791 N N . CYS A 1 103 ? -4.761 3.231 5.229 1.00 98.50 103 CYS A N 1
ATOM 792 C CA . CYS A 1 103 ? -4.598 2.977 3.800 1.00 98.50 103 CYS A CA 1
ATOM 793 C C . CYS A 1 103 ? -5.979 2.928 3.120 1.00 98.50 103 CYS A C 1
ATOM 795 O O . CYS A 1 103 ? -6.922 2.384 3.690 1.00 98.50 103 CYS A O 1
ATOM 797 N N . ILE A 1 104 ? -6.079 3.440 1.893 1.00 98.56 104 ILE A N 1
ATOM 798 C CA . ILE A 1 104 ? -7.315 3.434 1.085 1.00 98.56 104 ILE A CA 1
ATOM 799 C C . ILE A 1 104 ? -7.258 2.454 -0.097 1.00 98.56 104 ILE A C 1
ATOM 801 O O . ILE A 1 104 ? -8.140 2.462 -0.951 1.00 98.56 104 ILE A O 1
ATOM 805 N N . ALA A 1 105 ? -6.214 1.621 -0.152 1.00 98.50 105 ALA A N 1
ATOM 806 C CA . ALA A 1 105 ? -5.932 0.683 -1.239 1.00 98.50 105 ALA A CA 1
ATOM 807 C C . ALA A 1 105 ? -5.774 1.344 -2.624 1.00 98.50 105 ALA A C 1
ATOM 809 O O . ALA A 1 105 ? -6.171 0.776 -3.634 1.00 98.50 105 ALA A O 1
ATOM 810 N N . CYS A 1 106 ? -5.151 2.529 -2.695 1.00 98.62 106 CYS A N 1
ATOM 811 C CA . CYS A 1 106 ? -5.009 3.292 -3.947 1.00 98.62 106 CYS A CA 1
ATOM 812 C C . CYS A 1 106 ? -4.145 2.622 -5.035 1.00 98.62 106 CYS A C 1
ATOM 814 O O . CYS A 1 106 ? -4.072 3.133 -6.150 1.00 98.62 106 CYS A O 1
ATOM 816 N N . CYS A 1 107 ? -3.468 1.516 -4.716 1.00 98.31 107 CYS A N 1
ATOM 817 C CA . CYS A 1 107 ? -2.670 0.728 -5.661 1.00 98.31 107 CYS A CA 1
ATOM 818 C C . CYS A 1 107 ? -3.437 -0.476 -6.238 1.00 98.31 107 CYS A C 1
ATOM 820 O O . CYS A 1 107 ? -2.888 -1.202 -7.071 1.00 98.31 107 CYS A O 1
ATOM 822 N N . GLU A 1 108 ? -4.681 -0.703 -5.799 1.00 98.56 108 GLU A N 1
ATOM 823 C CA . GLU A 1 108 ? -5.475 -1.859 -6.211 1.00 98.56 108 GLU A CA 1
ATOM 824 C C . GLU A 1 108 ? -6.431 -1.537 -7.365 1.00 98.56 108 GLU A C 1
ATOM 826 O O . GLU A 1 108 ? -7.031 -0.461 -7.373 1.00 98.56 108 GLU A O 1
ATOM 831 N N . PRO A 1 109 ? -6.654 -2.475 -8.308 1.00 97.62 109 PRO A N 1
ATOM 832 C CA . PRO A 1 109 ? -7.523 -2.253 -9.469 1.00 97.62 109 PRO A CA 1
ATOM 833 C C . PRO A 1 109 ? -8.964 -1.858 -9.129 1.00 97.62 109 PRO A C 1
ATOM 835 O O . PRO A 1 109 ? -9.628 -1.210 -9.928 1.00 97.62 109 PRO A O 1
ATOM 838 N N . GLY A 1 110 ? -9.456 -2.272 -7.959 1.00 96.44 110 GLY A N 1
ATOM 839 C CA . GLY A 1 110 ? -10.805 -1.959 -7.496 1.00 96.44 110 GLY A CA 1
ATOM 840 C C . GLY A 1 110 ? -10.959 -0.577 -6.859 1.00 96.44 110 GLY A C 1
ATOM 841 O O . GLY A 1 110 ? -12.061 -0.233 -6.450 1.00 96.44 110 GLY A O 1
ATOM 842 N N . PHE A 1 111 ? -9.884 0.199 -6.706 1.00 97.94 111 PHE A N 1
ATOM 843 C CA . PHE A 1 111 ? -9.967 1.545 -6.147 1.00 97.94 111 PHE A CA 1
ATOM 844 C C . PHE A 1 111 ? -10.667 2.512 -7.125 1.00 97.94 111 PHE A C 1
ATOM 846 O O . PHE A 1 111 ? -10.303 2.532 -8.302 1.00 97.94 111 PHE A O 1
ATOM 853 N N . PRO A 1 112 ? -11.598 3.369 -6.658 1.00 97.88 112 PRO A N 1
ATOM 854 C CA . PRO A 1 112 ? -12.033 3.529 -5.266 1.00 97.88 112 PRO A CA 1
ATOM 855 C C . PRO A 1 112 ? -13.227 2.652 -4.857 1.00 97.88 112 PRO A C 1
ATOM 857 O O . PRO A 1 112 ? -13.455 2.484 -3.663 1.00 97.88 112 PRO A O 1
ATOM 860 N N . ASP A 1 113 ? -13.986 2.093 -5.798 1.00 97.56 113 ASP A N 1
ATOM 861 C CA . ASP A 1 113 ? -15.308 1.513 -5.521 1.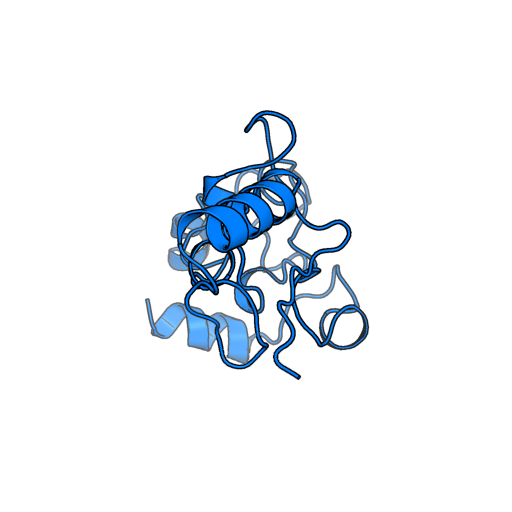00 97.56 113 ASP A CA 1
ATOM 862 C C . ASP A 1 113 ? -15.266 0.311 -4.564 1.00 97.56 113 ASP A C 1
ATOM 864 O O . ASP A 1 113 ? -16.094 0.204 -3.662 1.00 97.56 113 ASP A O 1
ATOM 868 N N . ASN A 1 114 ? -14.254 -0.552 -4.682 1.00 95.75 114 ASN A N 1
ATOM 869 C CA . ASN A 1 114 ? -14.096 -1.731 -3.822 1.00 95.75 114 ASN A CA 1
ATOM 870 C C . ASN A 1 114 ? -13.475 -1.410 -2.452 1.00 95.75 114 ASN A C 1
ATOM 872 O O . ASN A 1 114 ? -13.419 -2.281 -1.584 1.00 95.75 114 ASN A O 1
ATOM 876 N N . SER A 1 115 ? -12.949 -0.198 -2.257 1.00 96.06 115 SER A N 1
ATOM 877 C CA . SER A 1 115 ? -12.324 0.224 -0.997 1.00 96.06 115 SER A CA 1
ATOM 878 C C . SER A 1 115 ? -13.075 1.361 -0.299 1.00 96.06 115 SER A C 1
ATOM 880 O O . SER A 1 115 ? -12.761 1.698 0.848 1.00 96.06 115 SER A O 1
ATOM 882 N N . ALA A 1 116 ? -14.100 1.913 -0.945 1.00 96.62 116 ALA A N 1
ATOM 883 C CA . ALA A 1 116 ? -15.063 2.818 -0.351 1.00 96.62 116 ALA A CA 1
ATOM 884 C C . ALA A 1 116 ? -16.145 2.051 0.445 1.00 96.62 116 ALA A C 1
ATOM 886 O O . ALA A 1 116 ? -16.473 0.913 0.117 1.00 96.62 116 ALA A O 1
ATOM 887 N N . PRO A 1 117 ? -16.735 2.669 1.484 1.00 97.75 117 PRO A N 1
ATOM 888 C CA . PRO A 1 117 ? -16.330 3.938 2.084 1.00 97.75 117 PRO A CA 1
ATOM 889 C C . PRO A 1 117 ? -15.031 3.795 2.902 1.00 97.75 117 PRO A C 1
ATOM 891 O O . PRO A 1 117 ? -14.835 2.839 3.657 1.00 97.75 117 PRO A O 1
ATOM 894 N N . PHE A 1 118 ? -14.119 4.766 2.767 1.00 97.81 118 PHE A N 1
ATOM 895 C CA . PHE A 1 118 ? -12.748 4.634 3.281 1.00 97.81 118 PHE A CA 1
ATOM 896 C C . PHE A 1 118 ? -12.662 4.491 4.803 1.00 97.81 118 PHE A C 1
ATOM 898 O O . PHE A 1 118 ? -11.806 3.758 5.284 1.00 97.81 118 PHE A O 1
ATOM 905 N N . TYR A 1 119 ? -13.576 5.111 5.550 1.00 97.31 119 TYR A N 1
ATOM 906 C CA . TYR A 1 119 ? -13.592 5.062 7.017 1.00 97.31 119 TYR A CA 1
ATOM 907 C C . TYR A 1 119 ? -14.453 3.936 7.601 1.00 97.31 119 TYR A C 1
ATOM 909 O O . TYR A 1 119 ? -14.457 3.738 8.812 1.00 97.31 119 TYR A O 1
ATOM 917 N N . ALA A 1 120 ? -15.170 3.172 6.771 1.00 97.12 120 ALA A N 1
ATOM 918 C CA . ALA A 1 120 ? -15.837 1.969 7.254 1.00 97.12 120 ALA A CA 1
ATOM 919 C C . ALA A 1 120 ? -14.827 0.831 7.385 1.00 97.12 120 ALA A C 1
ATOM 921 O O . ALA A 1 120 ? -14.003 0.613 6.489 1.00 97.12 120 ALA A O 1
ATOM 922 N N . LYS A 1 121 ? -14.893 0.085 8.488 1.00 96.31 121 LYS A N 1
ATOM 923 C CA . LYS A 1 121 ? -14.093 -1.130 8.654 1.00 96.31 121 LYS A CA 1
ATOM 924 C C . LYS A 1 121 ? -14.443 -2.172 7.589 1.00 96.31 121 LYS A C 1
ATOM 926 O O . LYS A 1 121 ? -15.551 -2.190 7.054 1.00 96.31 121 LYS A O 1
ATOM 931 N N . LEU A 1 122 ? -13.473 -3.032 7.290 1.00 96.94 122 LEU A N 1
ATOM 932 C CA . LEU A 1 122 ? -13.740 -4.268 6.555 1.00 96.94 122 LEU A CA 1
ATOM 933 C C . LEU A 1 122 ? -14.682 -5.167 7.380 1.00 96.94 122 LEU A C 1
ATOM 935 O O . LEU A 1 122 ? -14.748 -4.982 8.599 1.00 96.94 122 LEU A O 1
ATOM 939 N N . PRO A 1 123 ? -15.396 -6.122 6.750 1.00 96.88 123 PRO A N 1
ATOM 940 C CA . PRO A 1 123 ? -16.237 -7.074 7.471 1.00 96.88 123 PRO A CA 1
ATOM 941 C C . PRO A 1 123 ? -15.476 -7.751 8.614 1.00 96.88 123 PRO A C 1
ATOM 943 O O . PRO A 1 123 ? -14.292 -8.075 8.471 1.00 96.88 123 PRO A O 1
ATOM 946 N N . ASP A 1 124 ? -16.148 -7.962 9.745 1.00 96.00 124 ASP A N 1
ATOM 947 C CA . ASP A 1 124 ? -15.514 -8.545 10.930 1.00 96.00 124 ASP A CA 1
ATOM 948 C C . ASP A 1 124 ? -15.004 -9.959 10.645 1.00 96.00 124 ASP A C 1
ATOM 950 O O . ASP A 1 124 ? -13.919 -10.321 11.092 1.00 96.00 124 ASP A O 1
ATOM 954 N N . GLU A 1 125 ? -15.720 -10.727 9.821 1.00 96.00 125 GLU A N 1
ATOM 955 C CA . GLU A 1 125 ? -15.310 -12.071 9.417 1.00 96.00 125 GLU A CA 1
ATOM 956 C C . GLU A 1 125 ? -13.963 -12.049 8.689 1.00 96.00 125 GLU A C 1
ATOM 958 O O . GLU A 1 125 ? -13.098 -12.875 8.974 1.00 96.00 125 GLU A O 1
ATOM 963 N N . PHE A 1 126 ? -13.755 -11.067 7.806 1.00 95.06 126 PHE A N 1
ATOM 964 C CA . PHE A 1 126 ? -12.498 -10.895 7.08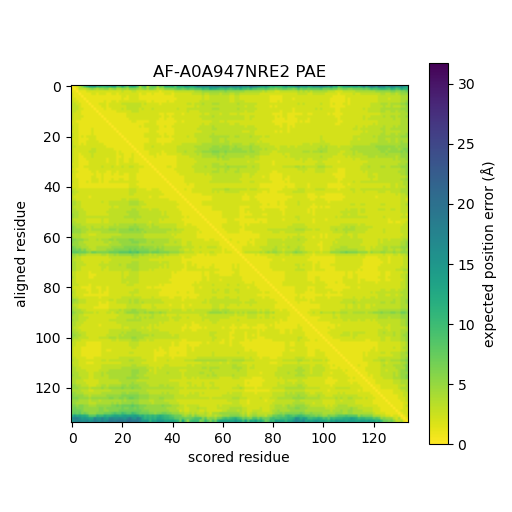0 1.00 95.06 126 PHE A CA 1
ATOM 965 C C . PHE A 1 126 ? -11.347 -10.530 8.027 1.00 95.06 126 PHE A C 1
ATOM 967 O O . PHE A 1 126 ? -10.235 -11.049 7.908 1.00 95.06 126 PHE A O 1
ATOM 974 N N . ILE A 1 127 ? -11.601 -9.625 8.977 1.00 95.06 127 ILE A N 1
ATOM 975 C CA . ILE A 1 127 ? -10.600 -9.209 9.965 1.00 95.06 127 ILE A CA 1
ATOM 976 C C . ILE A 1 127 ? -10.198 -10.399 10.838 1.00 95.06 127 ILE A C 1
ATOM 978 O O . ILE A 1 127 ? -9.009 -10.647 11.026 1.00 95.06 127 ILE A O 1
ATOM 982 N N . GLU A 1 128 ? -11.170 -11.155 11.341 1.00 92.69 128 GLU A N 1
ATOM 983 C CA . GLU A 1 128 ? -10.921 -12.303 12.210 1.00 92.69 128 GLU A CA 1
ATOM 984 C C . GLU A 1 128 ? -10.260 -13.468 11.467 1.00 92.69 128 GLU A C 1
ATOM 986 O O . GLU A 1 128 ? -9.371 -14.115 12.020 1.00 92.69 128 GLU A O 1
ATOM 991 N N . GLU A 1 129 ? -10.608 -13.709 10.201 1.00 93.06 129 GLU A N 1
ATOM 992 C CA . GLU A 1 129 ? -9.894 -14.664 9.349 1.00 93.06 129 GLU A CA 1
ATOM 993 C C . GLU A 1 129 ?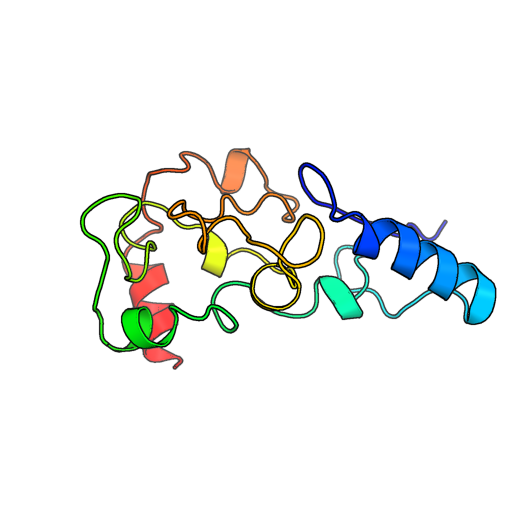 -8.409 -14.297 9.244 1.00 93.06 129 GLU A C 1
ATOM 995 O O . GLU A 1 129 ? -7.548 -15.122 9.551 1.00 93.06 129 GLU A O 1
ATOM 1000 N N . LYS A 1 130 ? -8.103 -13.034 8.920 1.00 90.25 130 LYS A N 1
ATOM 1001 C CA . LYS A 1 130 ? -6.721 -12.539 8.834 1.00 90.25 130 LYS A CA 1
ATOM 1002 C C . LYS A 1 130 ? -5.957 -12.650 10.149 1.00 90.25 130 LYS A C 1
ATOM 1004 O O . LYS A 1 130 ? -4.743 -12.822 10.118 1.00 90.25 130 LYS A O 1
ATOM 1009 N N . ARG A 1 131 ? -6.639 -12.563 11.295 1.00 90.81 131 ARG A N 1
ATOM 1010 C CA . ARG A 1 131 ? -6.021 -12.752 12.617 1.00 90.81 131 ARG A CA 1
ATOM 1011 C C . ARG A 1 131 ? -5.729 -14.209 12.949 1.00 90.81 131 ARG A C 1
ATOM 1013 O O . ARG A 1 131 ? -4.784 -14.471 13.683 1.00 90.81 131 ARG A O 1
ATOM 1020 N N . ARG A 1 132 ? -6.522 -15.150 12.433 1.00 87.31 132 ARG A N 1
ATOM 1021 C CA . ARG A 1 132 ? -6.334 -16.594 12.660 1.00 87.31 132 ARG A CA 1
ATOM 1022 C C . ARG A 1 132 ? -5.195 -17.187 11.840 1.00 87.31 132 ARG A C 1
ATOM 1024 O O . ARG A 1 132 ? -4.689 -18.241 12.202 1.00 87.31 132 ARG A O 1
ATOM 1031 N N . THR A 1 133 ? -4.824 -16.538 10.740 1.00 79.62 133 THR A N 1
ATOM 1032 C CA . THR A 1 133 ? -3.743 -16.973 9.844 1.00 79.62 133 THR A CA 1
ATOM 1033 C C . THR A 1 133 ? -2.377 -16.369 10.191 1.00 79.62 133 THR A C 1
ATOM 1035 O O . THR A 1 133 ? -1.468 -16.459 9.369 1.00 79.62 133 THR A O 1
ATOM 1038 N N . ILE A 1 134 ? -2.255 -15.706 11.349 1.00 78.06 134 ILE A N 1
ATOM 1039 C CA . ILE A 1 134 ? -0.997 -15.131 11.861 1.00 78.06 134 ILE A CA 1
ATOM 1040 C C . ILE A 1 134 ? -0.140 -16.222 12.498 1.00 78.06 134 ILE A C 1
ATOM 1042 O O . ILE A 1 134 ? -0.704 -17.028 13.271 1.00 78.06 134 ILE A O 1
#